Protein AF-A0AAE9LP99-F1 (afdb_monomer_lite)

Sequence (93 aa):
MTKEQTTVNNNADKLADDPTKVTTKLGVSYANNFDFNDDNYSFSGSYTLGQARKLNVQTNCDAREWKIGDSWLFPVGIVNFNFGKSEYTNGVN

Organism: NCBI:txid2943497

pLDDT: mean 70.4, std 15.66, range [36.47, 90.62]

Structure (mmCIF, N/CA/C/O backbone):
data_AF-A0AAE9LP99-F1
#
_entry.id   AF-A0AAE9LP99-F1
#
loop_
_atom_site.group_PDB
_atom_site.id
_atom_site.type_symbol
_atom_site.label_atom_id
_atom_site.label_alt_id
_atom_site.label_comp_id
_atom_site.label_asym_id
_atom_site.label_entity_id
_atom_site.label_seq_id
_atom_site.pdbx_PDB_ins_code
_atom_site.Cartn_x
_atom_site.Cartn_y
_atom_site.Cartn_z
_atom_site.occupancy
_atom_site.B_iso_or_equiv
_atom_site.auth_seq_id
_atom_site.auth_comp_id
_atom_site.auth_asym_id
_atom_site.auth_atom_id
_atom_site.pdbx_PDB_model_num
ATOM 1 N N . MET A 1 1 ? -38.730 7.454 18.497 1.00 39.03 1 MET A N 1
ATOM 2 C CA . MET A 1 1 ? -37.834 6.871 17.475 1.00 39.03 1 MET A CA 1
ATOM 3 C C . MET A 1 1 ? -36.513 7.617 17.556 1.00 39.03 1 MET A C 1
ATOM 5 O O . MET A 1 1 ? -36.406 8.722 17.039 1.00 39.03 1 MET A O 1
ATOM 9 N N . THR A 1 2 ? -35.573 7.088 18.334 1.00 36.47 2 THR A N 1
ATOM 10 C CA . THR A 1 2 ? -34.283 7.726 18.625 1.00 36.47 2 THR A CA 1
ATOM 11 C C . THR A 1 2 ? -33.368 7.503 17.427 1.00 36.47 2 THR A C 1
ATOM 13 O O . THR A 1 2 ? -33.062 6.362 17.099 1.00 36.47 2 THR A O 1
ATOM 16 N N . LYS A 1 3 ? -33.010 8.575 16.717 1.00 41.22 3 LYS A N 1
ATOM 17 C CA . LYS A 1 3 ? -32.064 8.503 15.600 1.00 41.22 3 LYS A CA 1
ATOM 18 C C . LYS A 1 3 ? -30.667 8.310 16.184 1.00 41.22 3 LYS A C 1
ATOM 20 O O . LYS A 1 3 ? -30.179 9.193 16.883 1.00 41.22 3 LYS A O 1
ATOM 25 N N . GLU A 1 4 ? -30.062 7.155 15.928 1.00 46.25 4 GLU A N 1
ATOM 26 C CA . GLU A 1 4 ? -28.663 6.880 16.251 1.00 46.25 4 GLU A CA 1
ATOM 27 C C . GLU A 1 4 ? -27.780 7.890 15.512 1.00 46.25 4 GLU A C 1
ATOM 29 O O . GLU A 1 4 ? -27.665 7.887 14.287 1.00 46.25 4 GLU A O 1
ATOM 34 N N . GLN A 1 5 ? -27.204 8.819 16.269 1.00 43.66 5 GLN A N 1
ATOM 35 C CA . GLN A 1 5 ? -26.256 9.800 15.772 1.00 43.66 5 GLN A CA 1
ATOM 36 C C . GLN A 1 5 ? -24.929 9.079 15.518 1.00 43.66 5 GLN A C 1
ATOM 38 O O . GLN A 1 5 ? -24.105 8.923 16.416 1.00 43.66 5 GLN A O 1
ATOM 43 N N . THR A 1 6 ? -24.729 8.595 14.292 1.00 47.28 6 THR A N 1
ATOM 44 C CA . THR A 1 6 ? -23.431 8.088 13.838 1.00 47.28 6 THR A CA 1
ATOM 45 C C . THR A 1 6 ? -22.464 9.266 13.744 1.00 47.28 6 THR A C 1
ATOM 47 O O . THR A 1 6 ? -22.389 9.953 12.727 1.00 47.28 6 THR A O 1
ATOM 50 N N . THR A 1 7 ? -21.747 9.546 14.830 1.00 46.16 7 THR A N 1
ATOM 51 C CA . THR A 1 7 ? -20.655 10.522 14.858 1.00 46.16 7 THR A CA 1
ATOM 52 C C . THR A 1 7 ? -19.528 10.005 13.967 1.00 46.16 7 THR A C 1
ATOM 54 O O . THR A 1 7 ? -18.679 9.222 14.390 1.00 46.16 7 THR A O 1
ATOM 57 N N . VAL A 1 8 ? -19.540 10.399 12.695 1.00 51.53 8 VAL A N 1
ATOM 58 C CA . VAL A 1 8 ? -18.416 10.184 11.784 1.00 51.53 8 VAL A CA 1
ATOM 59 C C . VAL A 1 8 ? -17.288 11.086 12.279 1.00 51.53 8 VAL A C 1
ATOM 61 O O . VAL A 1 8 ? -17.255 12.274 11.978 1.00 51.53 8 VAL A O 1
ATOM 64 N N . ASN A 1 9 ? -16.405 10.543 13.119 1.00 53.34 9 ASN A N 1
ATOM 65 C CA . ASN A 1 9 ? -15.221 11.249 13.604 1.00 53.34 9 ASN A CA 1
ATOM 66 C C . ASN A 1 9 ? -14.365 11.665 12.397 1.00 53.34 9 ASN A C 1
ATOM 68 O O . ASN A 1 9 ? -13.718 10.823 11.768 1.00 53.34 9 ASN A O 1
ATOM 72 N N . ASN A 1 10 ? -14.395 12.956 12.061 1.00 52.91 10 ASN A N 1
ATOM 73 C CA . ASN A 1 10 ? -13.629 13.536 10.967 1.00 52.91 10 ASN A CA 1
ATOM 74 C C . ASN A 1 10 ? -12.130 13.376 11.247 1.00 52.91 10 ASN A C 1
ATOM 76 O O . ASN A 1 10 ? -11.587 13.942 12.191 1.00 52.91 10 ASN A O 1
ATOM 80 N N . ASN A 1 11 ? -11.431 12.618 10.398 1.00 54.91 11 ASN A N 1
ATOM 81 C CA . ASN A 1 11 ? -9.980 12.418 10.510 1.00 54.91 11 ASN A CA 1
ATOM 82 C C . ASN A 1 11 ? -9.167 13.715 10.315 1.00 54.91 11 ASN A C 1
ATOM 84 O O . ASN A 1 11 ? -7.980 13.733 10.636 1.00 54.91 11 ASN A O 1
ATOM 88 N N . ALA A 1 12 ? -9.790 14.776 9.792 1.00 57.53 12 ALA A N 1
ATOM 89 C CA . ALA A 1 12 ? -9.172 16.086 9.597 1.00 57.53 12 ALA A CA 1
ATOM 90 C C . ALA A 1 12 ? -8.813 16.778 10.925 1.00 57.53 12 ALA A C 1
ATOM 92 O O . ALA A 1 12 ? -7.794 17.461 10.986 1.00 57.53 12 ALA A O 1
ATOM 93 N N . ASP A 1 13 ? -9.586 16.529 11.987 1.00 55.66 13 ASP A N 1
ATOM 94 C CA . ASP A 1 13 ? -9.424 17.189 13.291 1.00 55.66 13 ASP A CA 1
ATOM 95 C C . ASP A 1 13 ? -8.499 16.417 14.248 1.00 55.66 13 ASP A C 1
ATOM 97 O O . ASP A 1 13 ? -8.233 16.856 15.368 1.00 55.66 13 ASP A O 1
ATOM 101 N N . LYS A 1 14 ? -7.978 15.256 13.825 1.00 57.31 14 LYS A N 1
ATOM 102 C CA . LYS A 1 14 ? -7.028 14.478 14.628 1.00 57.31 14 LYS A CA 1
ATOM 103 C C . LYS A 1 14 ? -5.652 15.147 14.630 1.00 57.31 14 LYS A C 1
ATOM 105 O O . LYS A 1 14 ? -5.086 15.437 13.563 1.00 57.31 14 LYS A O 1
ATOM 110 N N . LEU A 1 15 ? -5.086 15.341 15.828 1.00 60.00 15 LEU A N 1
ATOM 111 C CA . LEU A 1 15 ? -3.728 15.863 16.008 1.00 60.00 15 LEU A CA 1
ATOM 112 C C . LEU A 1 15 ? -2.722 15.037 15.198 1.00 60.00 15 LEU A C 1
ATOM 114 O O . LEU A 1 15 ? -2.871 13.830 15.045 1.00 60.00 15 LEU A O 1
ATOM 118 N N . ALA A 1 16 ? -1.686 15.690 14.666 1.00 60.34 16 ALA A N 1
ATOM 119 C CA . ALA A 1 16 ? -0.656 15.023 13.864 1.00 60.34 16 ALA A CA 1
ATOM 120 C C . ALA A 1 16 ? 0.082 13.898 14.615 1.00 60.34 16 ALA A C 1
ATOM 122 O O . ALA A 1 16 ? 0.577 12.983 13.966 1.00 60.34 16 ALA A O 1
ATOM 123 N N . ASP A 1 17 ? 0.101 13.964 15.947 1.00 58.44 17 ASP A N 1
ATOM 124 C CA . ASP A 1 17 ? 0.738 12.995 16.844 1.00 58.44 17 ASP A CA 1
ATOM 125 C C . ASP A 1 17 ? -0.243 11.941 17.400 1.00 58.44 17 ASP A C 1
ATOM 127 O O . ASP A 1 17 ? 0.128 11.091 18.201 1.00 58.44 17 ASP A O 1
ATOM 131 N N . ASP A 1 18 ? -1.519 11.980 16.994 1.00 56.97 18 ASP A N 1
ATOM 132 C CA . ASP A 1 18 ? -2.490 10.960 17.391 1.00 56.97 18 ASP A CA 1
ATOM 133 C C . ASP A 1 18 ? -2.175 9.644 16.650 1.00 56.97 18 ASP A C 1
ATOM 135 O O . ASP A 1 18 ? -2.307 9.587 15.420 1.00 56.97 18 ASP A O 1
ATOM 139 N N . PRO A 1 19 ? -1.810 8.556 17.359 1.00 55.22 19 PRO A N 1
ATOM 140 C CA . PRO A 1 19 ? -1.494 7.268 16.742 1.00 55.22 19 PRO A CA 1
ATOM 141 C C . PRO A 1 19 ? -2.691 6.643 16.005 1.00 55.22 19 PRO A C 1
ATOM 143 O O . PRO A 1 19 ? -2.516 5.705 15.228 1.00 55.22 19 PRO A O 1
ATOM 146 N N . THR A 1 20 ? -3.908 7.164 16.202 1.00 62.88 20 THR A N 1
ATOM 147 C CA . THR A 1 20 ? -5.124 6.755 15.482 1.00 62.88 20 THR A CA 1
ATOM 148 C C . THR A 1 20 ? -5.413 7.604 14.235 1.00 62.88 20 THR A C 1
ATOM 150 O O . THR A 1 20 ? -6.479 7.466 13.614 1.00 62.88 20 THR A O 1
ATOM 153 N N . LYS A 1 21 ? -4.498 8.506 13.854 1.00 61.19 21 LYS A N 1
ATOM 154 C CA . LYS A 1 21 ? -4.635 9.352 12.669 1.00 61.19 21 LYS A CA 1
ATOM 155 C C . LYS A 1 21 ? -4.436 8.559 11.383 1.00 61.19 21 LYS A C 1
ATOM 157 O O . LYS A 1 21 ? -3.386 7.990 11.089 1.00 61.19 21 LYS A O 1
ATOM 162 N N . VAL A 1 22 ? -5.471 8.607 10.560 1.00 66.00 22 VAL A N 1
ATOM 163 C CA . VAL A 1 22 ? -5.529 7.992 9.238 1.00 66.00 22 VAL A CA 1
ATOM 164 C C . VAL A 1 22 ? -4.658 8.812 8.288 1.00 66.00 22 VAL A C 1
ATOM 166 O O . VAL A 1 22 ? -5.034 9.908 7.880 1.00 66.00 22 VAL A O 1
ATOM 169 N N . THR A 1 23 ? -3.472 8.295 7.967 1.00 65.75 23 THR A N 1
ATOM 170 C CA . THR A 1 23 ? -2.493 8.988 7.120 1.00 65.75 23 THR A CA 1
ATOM 171 C C . THR A 1 23 ? -2.352 8.288 5.773 1.00 65.75 23 THR A C 1
ATOM 173 O O . THR A 1 23 ? -2.252 7.061 5.698 1.00 65.75 23 THR A O 1
ATOM 176 N N . THR A 1 24 ? -2.325 9.085 4.706 1.00 75.69 24 THR A N 1
ATOM 177 C CA . THR A 1 24 ? -1.896 8.643 3.375 1.00 75.69 24 THR A CA 1
ATOM 178 C C . THR A 1 24 ? -0.393 8.843 3.263 1.00 75.69 24 THR A C 1
ATOM 180 O O . THR A 1 24 ? 0.103 9.916 3.597 1.00 75.69 24 THR A O 1
ATOM 183 N N . LYS A 1 25 ? 0.336 7.823 2.808 1.00 81.06 25 LYS A N 1
ATOM 184 C CA . LYS A 1 25 ? 1.790 7.883 2.616 1.00 81.06 25 LYS A CA 1
ATOM 185 C C . LYS A 1 25 ? 2.113 7.586 1.161 1.00 81.06 25 LYS A C 1
ATOM 187 O O . LYS A 1 25 ? 1.556 6.650 0.600 1.00 81.06 25 LYS A O 1
ATOM 192 N N . LEU A 1 26 ? 3.010 8.367 0.579 1.00 80.56 26 LEU A N 1
ATOM 193 C CA . LEU A 1 26 ? 3.601 8.121 -0.734 1.00 80.56 26 LEU A CA 1
ATOM 194 C C . LEU A 1 26 ? 5.116 8.068 -0.545 1.00 80.56 26 LEU A C 1
ATOM 196 O O . LEU A 1 26 ? 5.658 8.838 0.249 1.00 80.56 26 LEU A O 1
ATOM 200 N N . GLY A 1 27 ? 5.785 7.150 -1.232 1.00 80.19 27 GLY A N 1
ATOM 201 C CA . GLY A 1 27 ? 7.214 6.917 -1.083 1.00 80.19 27 GLY A CA 1
ATOM 202 C C . GLY A 1 27 ? 7.844 6.429 -2.377 1.00 80.19 27 GLY A C 1
ATOM 203 O O . GLY A 1 27 ? 7.258 5.636 -3.109 1.00 80.19 27 GLY A O 1
ATOM 204 N N . VAL A 1 28 ? 9.061 6.889 -2.634 1.00 79.81 28 VAL A N 1
ATOM 205 C CA . VAL A 1 28 ? 9.921 6.387 -3.708 1.00 79.81 28 VAL A CA 1
ATOM 206 C C . VAL A 1 28 ? 11.098 5.689 -3.044 1.00 79.81 28 VAL A C 1
ATOM 208 O O . VAL A 1 28 ? 11.593 6.146 -2.013 1.00 79.81 28 VAL A O 1
ATOM 211 N N . SER A 1 29 ? 11.528 4.560 -3.583 1.00 72.75 29 SER A N 1
ATOM 212 C CA . SER A 1 29 ? 12.670 3.815 -3.066 1.00 72.75 29 SER A CA 1
ATOM 213 C C . SER A 1 29 ? 13.542 3.365 -4.224 1.00 72.75 29 SER A C 1
ATOM 215 O O . SER A 1 29 ? 13.039 2.855 -5.220 1.00 72.75 29 SER A O 1
ATOM 217 N N . TYR A 1 30 ? 14.844 3.579 -4.085 1.00 69.44 30 TYR A N 1
ATOM 218 C CA . TYR A 1 30 ? 15.855 3.162 -5.046 1.00 69.44 30 TYR A CA 1
ATOM 219 C C . TYR A 1 30 ? 16.691 2.054 -4.418 1.00 69.44 30 TYR A C 1
ATOM 221 O O . TYR A 1 30 ? 17.195 2.226 -3.306 1.00 69.44 30 TYR A O 1
ATOM 229 N N . ALA A 1 31 ? 16.815 0.932 -5.115 1.00 66.81 31 ALA A N 1
ATOM 230 C CA . ALA A 1 31 ? 17.667 -0.172 -4.716 1.00 66.81 31 ALA A CA 1
ATOM 231 C C . ALA A 1 31 ? 18.709 -0.396 -5.812 1.00 66.81 31 ALA A C 1
ATOM 233 O O . ALA A 1 31 ? 18.363 -0.749 -6.935 1.00 66.81 31 ALA A O 1
ATOM 234 N N . ASN A 1 32 ? 19.979 -0.190 -5.464 1.00 55.91 32 ASN A N 1
ATOM 235 C CA . ASN A 1 32 ? 21.101 -0.627 -6.283 1.00 55.91 32 ASN A CA 1
ATOM 236 C C . ASN A 1 32 ? 21.591 -1.957 -5.704 1.00 55.91 32 ASN A C 1
ATOM 238 O O . ASN A 1 32 ? 22.176 -1.991 -4.617 1.00 55.91 32 ASN A O 1
ATOM 242 N N . ASN A 1 33 ? 21.282 -3.052 -6.394 1.00 56.53 33 ASN A N 1
ATOM 243 C CA . ASN A 1 33 ? 21.809 -4.359 -6.039 1.00 56.53 33 ASN A CA 1
ATOM 244 C C . ASN A 1 33 ? 23.179 -4.519 -6.707 1.00 56.53 33 ASN A C 1
ATOM 246 O O . ASN A 1 33 ? 23.273 -4.678 -7.915 1.00 56.53 33 ASN A O 1
ATOM 250 N N . PHE A 1 34 ? 24.250 -4.529 -5.912 1.00 50.22 34 PHE A N 1
ATOM 251 C CA . PHE A 1 34 ? 25.633 -4.657 -6.400 1.00 50.22 34 PHE A CA 1
ATOM 252 C C . PHE A 1 34 ? 25.958 -6.004 -7.083 1.00 50.22 34 PHE A C 1
ATOM 254 O O . PHE A 1 34 ? 27.048 -6.148 -7.630 1.00 50.22 34 PHE A O 1
ATOM 261 N N . ASP A 1 35 ? 25.046 -6.981 -7.042 1.00 52.38 35 ASP A N 1
ATOM 262 C CA . ASP A 1 35 ? 25.263 -8.359 -7.520 1.00 52.38 35 ASP A CA 1
ATOM 263 C C . ASP A 1 35 ? 24.646 -8.625 -8.910 1.00 52.38 35 ASP A C 1
ATOM 265 O O . ASP A 1 35 ? 25.074 -9.505 -9.650 1.00 52.38 35 ASP A O 1
ATOM 269 N N . PHE A 1 36 ? 23.675 -7.806 -9.320 1.00 50.16 36 PHE A N 1
ATOM 270 C CA . PHE A 1 36 ? 23.074 -7.829 -10.651 1.00 50.16 36 PHE A CA 1
ATOM 271 C C . PHE A 1 36 ? 22.866 -6.378 -11.049 1.00 50.16 36 PHE A C 1
ATOM 273 O O . PHE A 1 36 ? 22.121 -5.691 -10.367 1.00 50.16 36 PHE A O 1
ATOM 280 N N . ASN A 1 37 ? 23.553 -5.924 -12.099 1.00 49.66 37 ASN A N 1
ATOM 281 C CA . ASN A 1 37 ? 23.543 -4.566 -12.654 1.00 49.66 37 ASN A CA 1
ATOM 282 C C . ASN A 1 37 ? 22.125 -4.116 -13.080 1.00 49.66 37 ASN A C 1
ATOM 284 O O . ASN A 1 37 ? 21.824 -4.028 -14.269 1.00 49.66 37 ASN A O 1
ATOM 288 N N 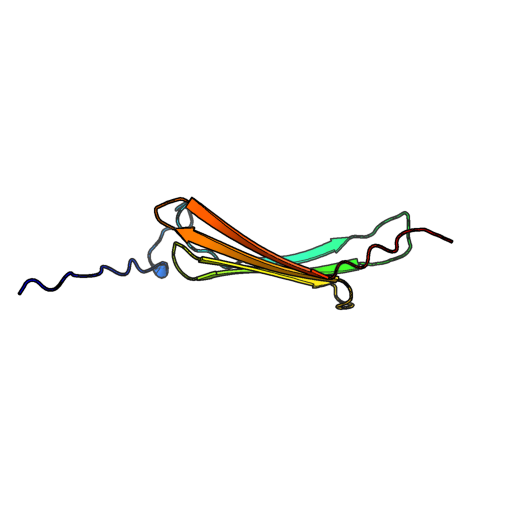. ASP A 1 38 ? 21.249 -3.927 -12.102 1.00 57.16 38 ASP A N 1
ATOM 289 C CA . ASP A 1 38 ? 19.819 -3.703 -12.234 1.00 57.16 38 ASP A CA 1
ATOM 290 C C . ASP A 1 38 ? 19.429 -2.574 -11.274 1.00 57.16 38 ASP A C 1
ATOM 292 O O . ASP A 1 38 ? 19.249 -2.762 -10.063 1.00 57.16 38 ASP A O 1
ATOM 296 N N . ASP A 1 39 ? 19.384 -1.366 -11.833 1.00 61.28 39 ASP A N 1
ATOM 297 C CA . ASP A 1 39 ? 18.973 -0.146 -11.151 1.00 61.28 39 ASP A CA 1
ATOM 298 C C . ASP A 1 39 ? 17.450 -0.181 -10.959 1.00 61.28 39 ASP A C 1
ATOM 300 O O . ASP A 1 39 ? 16.681 0.222 -11.831 1.00 61.28 39 ASP A O 1
ATOM 304 N N . ASN A 1 40 ? 16.988 -0.662 -9.802 1.00 66.06 40 ASN A N 1
ATOM 305 C CA . ASN A 1 40 ? 15.561 -0.819 -9.538 1.00 66.06 40 ASN A CA 1
ATOM 306 C C . ASN A 1 40 ? 14.989 0.388 -8.783 1.00 66.06 40 ASN A C 1
ATOM 308 O O . ASN A 1 40 ? 15.239 0.598 -7.589 1.00 66.06 40 ASN A O 1
ATOM 312 N N . TYR A 1 41 ? 14.153 1.167 -9.473 1.00 74.38 41 TYR A N 1
ATOM 313 C CA . TYR A 1 41 ? 13.333 2.212 -8.863 1.00 74.38 41 TYR A CA 1
ATOM 314 C C . TYR A 1 41 ? 11.949 1.660 -8.533 1.00 74.38 41 TYR A C 1
ATOM 316 O O . TYR A 1 41 ? 11.259 1.103 -9.378 1.00 74.38 41 TYR A O 1
ATOM 324 N N . SER A 1 42 ? 11.489 1.867 -7.304 1.00 78.00 42 SER A N 1
ATOM 325 C CA . SER A 1 42 ? 10.152 1.469 -6.874 1.00 78.00 42 SER A CA 1
ATOM 326 C C . SER A 1 42 ? 9.360 2.654 -6.345 1.00 78.00 42 SER A C 1
ATOM 328 O O . SER A 1 42 ? 9.858 3.513 -5.614 1.00 78.00 42 SER A O 1
ATOM 330 N N . PHE A 1 43 ? 8.091 2.694 -6.726 1.00 83.75 43 PHE A N 1
ATOM 331 C CA . PHE A 1 43 ?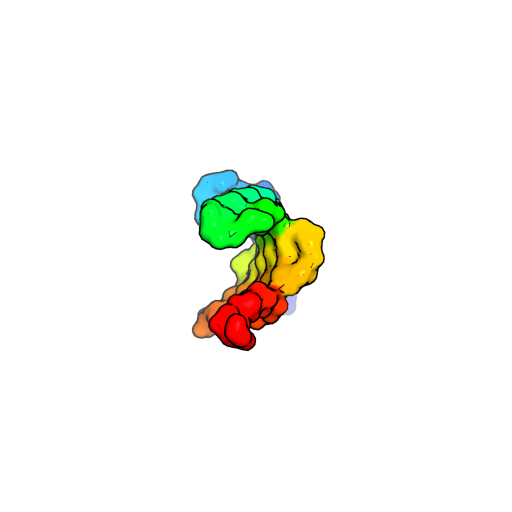 7.098 3.605 -6.197 1.00 83.75 43 PHE A CA 1
ATOM 332 C C . PHE A 1 43 ? 6.182 2.839 -5.249 1.00 83.75 43 PHE A C 1
ATOM 334 O O . PHE A 1 43 ? 5.718 1.742 -5.558 1.00 83.75 43 PHE A O 1
ATOM 341 N N . SER A 1 44 ? 5.901 3.419 -4.089 1.00 84.69 44 SER A N 1
ATOM 342 C CA . SER A 1 44 ? 5.002 2.854 -3.092 1.00 84.69 44 SER A CA 1
ATOM 343 C C . SER A 1 44 ? 4.025 3.906 -2.591 1.00 84.69 44 SER A C 1
ATOM 345 O O . SER A 1 44 ? 4.332 5.091 -2.471 1.00 84.69 44 SER A O 1
ATOM 347 N N . GLY A 1 45 ? 2.820 3.463 -2.282 1.00 84.44 45 GLY A N 1
ATOM 348 C CA . GLY A 1 45 ? 1.778 4.286 -1.712 1.00 84.44 45 GLY A CA 1
ATOM 349 C C . GLY A 1 45 ? 0.931 3.470 -0.756 1.00 84.44 45 GLY A C 1
ATOM 350 O O . GLY A 1 45 ? 0.682 2.287 -0.966 1.00 84.44 45 GLY A O 1
ATOM 351 N N . SER A 1 46 ? 0.460 4.106 0.305 1.00 83.50 46 SER A N 1
ATOM 352 C CA . SER A 1 46 ? -0.564 3.546 1.173 1.00 83.50 46 SER A CA 1
ATOM 353 C C . SER A 1 46 ? -1.646 4.582 1.402 1.00 83.50 46 SER A C 1
ATOM 355 O O . SER A 1 46 ? -1.352 5.697 1.839 1.00 83.50 46 SER A O 1
ATOM 357 N N . TYR A 1 47 ? -2.886 4.200 1.135 1.00 83.19 47 TYR A N 1
ATOM 358 C CA . TYR A 1 47 ? -4.060 5.032 1.309 1.00 83.19 47 TYR A CA 1
ATOM 359 C C . TYR A 1 47 ? -4.988 4.393 2.335 1.00 83.19 47 TYR A C 1
ATOM 361 O O . TYR A 1 47 ? -5.450 3.265 2.165 1.00 83.19 47 TYR A O 1
ATOM 369 N N . THR A 1 48 ? -5.252 5.113 3.419 1.00 80.19 48 THR A N 1
ATOM 370 C CA . THR A 1 48 ? -6.097 4.614 4.504 1.00 80.19 48 THR A CA 1
ATOM 371 C C . THR A 1 48 ? -7.499 5.208 4.346 1.00 80.19 48 THR A C 1
ATOM 373 O O . THR A 1 48 ? -7.680 6.423 4.398 1.00 80.19 48 THR A O 1
ATOM 376 N N . LEU A 1 49 ? -8.491 4.350 4.111 1.00 72.50 49 LEU A N 1
ATOM 377 C CA . LEU A 1 49 ? -9.894 4.699 3.880 1.00 72.50 49 LEU A CA 1
ATOM 378 C C . LEU A 1 49 ? -10.662 4.607 5.204 1.00 72.50 49 LEU A C 1
ATOM 380 O O . LEU A 1 49 ? -11.238 3.574 5.549 1.00 72.50 49 LEU A O 1
ATOM 384 N N . GLY A 1 50 ? -10.664 5.702 5.962 1.00 71.50 50 GLY A N 1
ATOM 385 C CA . GLY A 1 50 ? -11.286 5.744 7.286 1.00 71.50 50 GLY A CA 1
ATOM 386 C C . GLY A 1 50 ? -10.467 4.999 8.344 1.00 71.50 50 GLY A C 1
ATOM 387 O O . GLY A 1 50 ? -9.269 4.805 8.186 1.00 71.50 50 GLY A O 1
ATOM 388 N N . GLN A 1 51 ? -11.097 4.615 9.455 1.00 68.12 51 GLN A N 1
ATOM 389 C CA . GLN A 1 51 ? -10.382 4.028 10.603 1.00 68.12 51 GLN A CA 1
ATOM 390 C C . GLN A 1 51 ? -10.073 2.534 10.444 1.00 68.12 51 GLN A C 1
ATOM 392 O O . GLN A 1 51 ? -9.219 2.008 11.147 1.00 68.12 51 GLN A O 1
ATOM 397 N N . ALA A 1 52 ? -10.771 1.849 9.536 1.00 76.06 52 ALA A N 1
ATOM 398 C CA . ALA A 1 52 ? -10.801 0.391 9.497 1.00 76.06 52 ALA A CA 1
ATOM 399 C C . ALA A 1 52 ? -10.312 -0.219 8.179 1.00 76.06 52 ALA A C 1
ATOM 401 O O . ALA A 1 52 ? -10.350 -1.436 8.038 1.00 76.06 52 ALA A O 1
ATOM 402 N N . ARG A 1 53 ? -9.898 0.579 7.188 1.00 82.00 53 ARG A N 1
ATOM 403 C CA . ARG A 1 53 ? -9.500 0.059 5.871 1.00 82.00 53 ARG A CA 1
ATOM 404 C C . ARG A 1 53 ? -8.217 0.717 5.401 1.00 82.00 53 ARG A C 1
ATOM 406 O O . ARG A 1 53 ? -8.080 1.935 5.506 1.00 82.00 53 ARG A O 1
ATOM 413 N N . LYS A 1 54 ? -7.291 -0.067 4.859 1.00 87.56 54 LYS A N 1
ATOM 414 C CA . LYS A 1 54 ? -6.002 0.429 4.383 1.00 87.56 54 LYS A CA 1
ATOM 415 C C . LYS A 1 54 ? -5.568 -0.295 3.120 1.00 87.56 54 LYS A C 1
ATOM 417 O O . LYS A 1 54 ? -5.184 -1.455 3.179 1.00 87.56 54 LYS A O 1
ATOM 422 N N . LEU A 1 55 ? -5.496 0.454 2.029 1.00 87.50 55 LEU A N 1
ATOM 423 C CA . LEU A 1 55 ? -4.921 0.013 0.771 1.00 87.50 55 LEU A CA 1
ATOM 424 C C . LEU A 1 55 ? -3.426 0.349 0.727 1.00 87.50 55 LEU A C 1
ATOM 426 O O . LEU A 1 55 ? -2.993 1.413 1.166 1.00 87.50 55 LEU A O 1
ATOM 430 N N . ASN A 1 56 ? -2.631 -0.546 0.164 1.00 86.50 56 ASN A N 1
ATOM 431 C CA . ASN A 1 56 ? -1.205 -0.409 -0.075 1.00 86.50 56 ASN A CA 1
ATOM 432 C C . ASN A 1 56 ? -0.941 -0.823 -1.520 1.00 86.50 56 ASN A C 1
ATOM 434 O O . ASN A 1 56 ? -1.464 -1.830 -1.983 1.00 86.50 56 ASN A O 1
ATOM 438 N N . VAL A 1 57 ? -0.132 -0.055 -2.231 1.00 88.31 57 VAL A N 1
ATOM 439 C CA . VAL A 1 57 ? 0.268 -0.326 -3.608 1.00 88.31 57 VAL A CA 1
ATOM 440 C C . VAL A 1 57 ? 1.762 -0.080 -3.711 1.00 88.31 57 VAL A C 1
ATOM 442 O O . VAL A 1 57 ? 2.283 0.889 -3.168 1.00 88.31 57 VAL A O 1
ATOM 445 N N . GLN A 1 58 ? 2.455 -0.956 -4.413 1.00 86.19 58 GLN A N 1
ATOM 446 C CA . GLN A 1 58 ? 3.853 -0.821 -4.762 1.00 86.19 58 GLN A CA 1
ATOM 447 C C . GLN A 1 58 ? 4.030 -1.293 -6.200 1.00 86.19 58 GLN A C 1
ATOM 449 O O . GLN A 1 58 ? 3.451 -2.300 -6.596 1.00 86.19 58 GLN A O 1
ATOM 454 N N . THR A 1 59 ? 4.828 -0.577 -6.977 1.00 86.00 59 THR A N 1
ATOM 455 C CA . THR A 1 59 ? 5.212 -0.962 -8.335 1.00 86.00 59 THR A CA 1
ATOM 456 C C . THR A 1 59 ? 6.651 -0.557 -8.585 1.00 86.00 59 THR A C 1
ATOM 458 O O . THR A 1 59 ? 7.117 0.452 -8.060 1.00 86.00 59 THR A O 1
ATOM 461 N N . ASN A 1 60 ? 7.356 -1.334 -9.390 1.00 84.69 60 ASN A N 1
ATOM 462 C CA . ASN A 1 60 ? 8.641 -0.936 -9.946 1.00 84.69 60 ASN A CA 1
ATOM 463 C C . ASN A 1 60 ? 8.431 0.016 -11.150 1.00 84.69 60 ASN A C 1
ATOM 465 O O . ASN A 1 60 ? 7.337 0.027 -11.728 1.00 84.69 60 ASN A O 1
ATOM 469 N N . CYS A 1 61 ? 9.441 0.808 -11.522 1.00 79.19 61 CYS A N 1
ATOM 470 C CA . CYS A 1 61 ? 9.451 1.638 -12.731 1.00 79.19 61 CYS A CA 1
ATOM 471 C C . CYS A 1 61 ? 9.203 0.817 -14.000 1.00 79.19 61 CYS A C 1
ATOM 473 O O . CYS A 1 61 ? 8.484 1.270 -14.887 1.00 79.19 61 CYS A O 1
ATOM 475 N N . ASP A 1 62 ? 9.692 -0.420 -14.028 1.00 75.12 62 ASP A N 1
ATOM 476 C CA . ASP A 1 62 ? 9.537 -1.320 -15.171 1.00 75.12 62 ASP A CA 1
ATOM 477 C C . ASP A 1 62 ? 8.194 -2.064 -15.178 1.00 75.12 62 ASP A C 1
ATOM 479 O O . ASP A 1 62 ? 7.923 -2.858 -16.079 1.00 75.12 62 ASP A O 1
ATOM 483 N N . ALA A 1 63 ? 7.354 -1.857 -14.154 1.00 77.50 63 ALA A N 1
ATOM 484 C CA . ALA A 1 63 ? 6.057 -2.513 -13.941 1.00 77.50 63 ALA A CA 1
ATOM 485 C C . ALA A 1 6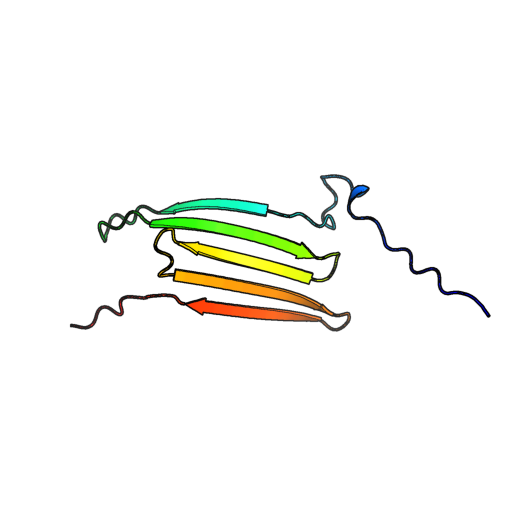3 ? 6.076 -4.061 -13.948 1.00 77.50 63 ALA A C 1
ATOM 487 O O . ALA A 1 63 ? 5.025 -4.701 -13.867 1.00 77.50 63 ALA A O 1
ATOM 488 N N . ARG A 1 64 ? 7.262 -4.679 -14.010 1.00 78.81 64 ARG A N 1
ATOM 489 C CA . ARG A 1 64 ? 7.458 -6.136 -13.957 1.00 78.81 64 ARG A CA 1
ATOM 490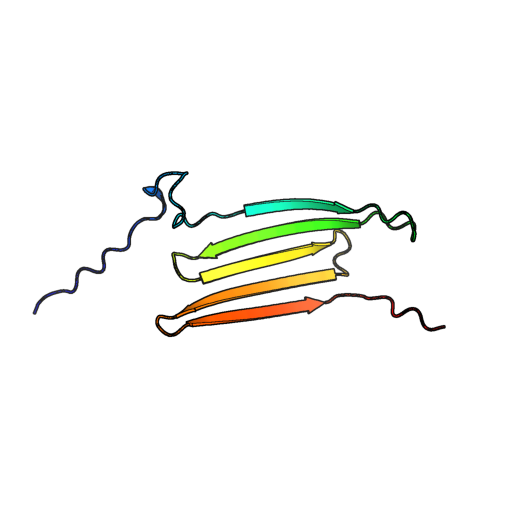 C C . ARG A 1 64 ? 7.058 -6.710 -12.610 1.00 78.81 64 ARG A C 1
ATOM 492 O O . ARG A 1 64 ? 6.450 -7.779 -12.543 1.00 78.81 64 ARG A O 1
ATOM 499 N N . GLU A 1 65 ? 7.342 -5.942 -11.565 1.00 83.25 65 GLU A N 1
ATOM 500 C CA . GLU A 1 65 ? 6.969 -6.255 -10.200 1.00 83.25 65 GLU A CA 1
ATOM 501 C C . GLU A 1 65 ? 5.994 -5.227 -9.652 1.00 83.25 65 GLU A C 1
ATOM 503 O O . GLU A 1 65 ? 6.233 -4.016 -9.697 1.00 83.25 65 GLU A O 1
ATOM 508 N N . TRP A 1 66 ? 4.898 -5.722 -9.095 1.00 86.75 66 TRP A N 1
ATOM 509 C CA . TRP A 1 66 ? 3.915 -4.894 -8.420 1.00 86.75 66 TRP A CA 1
ATOM 510 C C . TRP A 1 66 ? 3.212 -5.686 -7.328 1.00 86.75 66 TRP A C 1
ATOM 512 O O . TRP A 1 66 ? 3.034 -6.900 -7.421 1.00 86.75 66 TRP A O 1
ATOM 522 N N . LYS A 1 67 ? 2.816 -4.987 -6.268 1.00 87.81 67 LYS A N 1
ATOM 523 C CA . LYS A 1 67 ? 2.134 -5.541 -5.100 1.00 87.81 67 LYS A CA 1
ATOM 524 C C . LYS A 1 67 ? 1.013 -4.597 -4.695 1.00 87.81 67 LYS A C 1
ATOM 526 O O . LYS A 1 67 ? 1.232 -3.408 -4.503 1.00 87.81 67 LYS A O 1
ATOM 531 N N . ILE A 1 68 ? -0.188 -5.126 -4.551 1.00 88.88 68 ILE A N 1
ATOM 532 C CA . ILE A 1 68 ? -1.368 -4.439 -4.042 1.00 88.88 68 ILE A CA 1
ATOM 533 C C . ILE A 1 68 ? -1.831 -5.211 -2.808 1.00 88.88 68 ILE A C 1
ATOM 535 O O . ILE A 1 68 ? -2.128 -6.399 -2.883 1.00 88.88 68 ILE A O 1
ATOM 539 N N . GLY A 1 69 ? -1.886 -4.546 -1.662 1.00 87.81 69 GLY A N 1
ATOM 540 C CA . GLY A 1 69 ? -2.390 -5.111 -0.418 1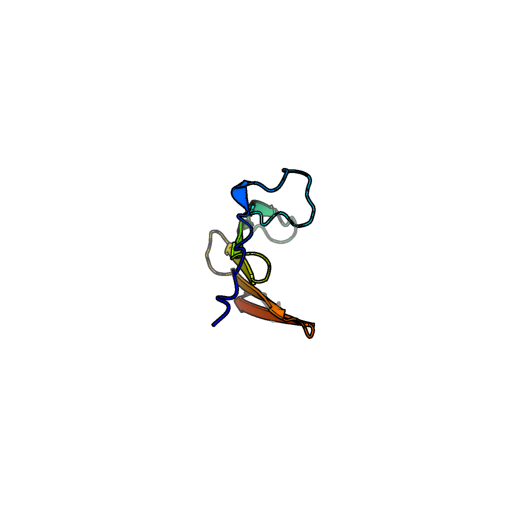.00 87.81 69 GLY A CA 1
ATOM 541 C C . GLY A 1 69 ? -3.544 -4.294 0.135 1.00 87.81 69 GLY A C 1
ATOM 542 O O . GLY A 1 69 ? -3.518 -3.073 0.062 1.00 87.81 69 GLY A O 1
ATOM 543 N N . ASP A 1 70 ? -4.533 -4.945 0.727 1.00 87.50 70 ASP A N 1
ATOM 544 C CA . ASP A 1 70 ? -5.607 -4.278 1.464 1.00 87.50 70 ASP A CA 1
ATOM 545 C C . ASP A 1 70 ? -5.709 -4.880 2.866 1.00 87.50 70 ASP A C 1
ATOM 547 O O . ASP A 1 70 ? -5.431 -6.060 3.070 1.00 87.50 70 ASP A O 1
ATOM 551 N N . SER A 1 71 ? -6.096 -4.072 3.840 1.00 85.06 71 SER A N 1
ATOM 552 C CA . SER A 1 71 ? -6.247 -4.482 5.232 1.00 85.06 71 SER A CA 1
ATOM 553 C C . SER A 1 71 ? -7.569 -3.954 5.758 1.00 85.06 71 SER A C 1
ATOM 555 O O . SER A 1 71 ? -7.781 -2.740 5.771 1.00 85.06 71 SER A O 1
ATOM 557 N N . TRP A 1 72 ? -8.442 -4.844 6.226 1.00 85.81 72 TRP A N 1
ATOM 558 C CA . TRP A 1 72 ? -9.717 -4.499 6.854 1.00 85.81 72 TRP A CA 1
ATOM 559 C C . TRP A 1 72 ? -9.732 -4.909 8.321 1.00 85.81 72 TRP A C 1
ATOM 561 O O . TRP A 1 72 ? -9.508 -6.068 8.662 1.00 85.81 72 TRP A O 1
ATOM 571 N N . LEU A 1 73 ? -10.027 -3.948 9.187 1.00 84.62 73 LEU A N 1
ATOM 572 C CA . LEU A 1 73 ? -10.227 -4.128 10.615 1.00 84.62 73 LEU A CA 1
ATOM 573 C C . LEU A 1 73 ? -11.717 -4.361 10.882 1.00 84.62 73 LEU A C 1
ATOM 575 O O . LEU A 1 73 ? -12.541 -3.461 10.733 1.00 84.62 73 LEU A O 1
ATOM 579 N N . PHE A 1 74 ? -12.052 -5.574 11.300 1.00 84.75 74 PHE A N 1
ATOM 580 C CA . PHE A 1 74 ? -13.362 -5.934 11.825 1.00 84.75 74 PHE A CA 1
ATOM 581 C C . PHE A 1 74 ? -13.326 -5.929 13.359 1.00 84.75 74 PHE A C 1
ATOM 583 O O . PHE A 1 74 ? -12.260 -6.106 13.950 1.00 84.75 74 PHE A O 1
ATOM 590 N N . PRO A 1 75 ? -14.483 -5.819 14.036 1.00 83.19 75 PRO A N 1
ATOM 591 C CA . PRO A 1 75 ? -14.551 -5.926 15.497 1.00 83.19 75 PRO A CA 1
ATOM 592 C C . PRO A 1 75 ? -13.969 -7.236 16.052 1.00 83.19 75 PRO A C 1
ATOM 594 O O . PRO A 1 75 ? -13.560 -7.297 17.204 1.00 83.19 75 PRO A O 1
ATOM 597 N N . VAL A 1 76 ? -13.939 -8.282 15.223 1.00 88.69 76 VAL A N 1
ATOM 598 C CA . VAL A 1 76 ? -13.470 -9.628 15.575 1.00 88.69 76 VAL A CA 1
ATOM 599 C C . VAL A 1 76 ? -12.018 -9.906 15.161 1.00 88.69 76 VAL A C 1
ATOM 601 O O . VAL A 1 76 ? -11.484 -10.950 15.52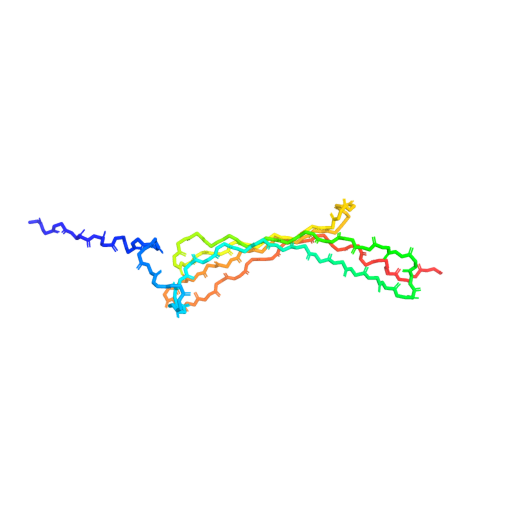0 1.00 88.69 76 VAL A O 1
ATOM 604 N N . GLY A 1 77 ? -11.367 -9.010 14.406 1.00 84.25 77 GLY A N 1
ATOM 605 C CA . GLY A 1 77 ? -9.998 -9.216 13.920 1.00 84.25 77 GLY A CA 1
ATOM 606 C C . GLY A 1 77 ? -9.663 -8.456 12.634 1.00 84.25 77 GLY A C 1
ATOM 607 O O . GLY A 1 77 ? -10.492 -7.737 12.084 1.00 84.25 77 GLY A O 1
ATOM 608 N N . ILE A 1 78 ? -8.433 -8.619 12.140 1.00 89.31 78 ILE A N 1
ATOM 609 C CA . ILE A 1 78 ? -7.940 -7.957 10.922 1.00 89.31 78 ILE A CA 1
ATOM 610 C C . ILE A 1 78 ? -7.823 -8.981 9.793 1.00 89.31 78 ILE A C 1
ATOM 612 O O . ILE A 1 78 ? -7.185 -10.018 9.959 1.00 89.31 78 ILE A O 1
ATOM 616 N N . VAL A 1 79 ? -8.384 -8.661 8.629 1.00 89.38 79 VAL A N 1
ATOM 617 C CA . VAL A 1 79 ? -8.223 -9.434 7.393 1.00 89.38 79 VAL A CA 1
ATOM 618 C C . VAL A 1 79 ? -7.288 -8.677 6.463 1.00 89.38 79 VAL A C 1
ATOM 620 O O . VAL A 1 79 ? -7.492 -7.491 6.214 1.00 89.38 79 VAL A O 1
ATOM 623 N N . ASN A 1 80 ? -6.270 -9.361 5.942 1.00 88.81 80 ASN A N 1
ATOM 624 C CA . ASN A 1 80 ? -5.317 -8.792 4.997 1.00 88.81 80 ASN A CA 1
ATOM 625 C C . ASN A 1 80 ? -5.402 -9.536 3.665 1.00 88.81 80 ASN A C 1
ATOM 627 O O . ASN A 1 80 ? -5.306 -10.760 3.627 1.00 88.81 80 ASN A O 1
ATOM 631 N N . PHE A 1 81 ? -5.536 -8.783 2.584 1.00 90.56 81 PHE A N 1
ATOM 632 C CA . PHE A 1 81 ? -5.427 -9.260 1.217 1.00 90.56 81 PHE A CA 1
ATOM 633 C C . PHE A 1 81 ? -4.090 -8.798 0.651 1.00 90.56 81 PHE A C 1
ATOM 635 O O . PHE A 1 81 ? -3.671 -7.665 0.884 1.00 90.56 81 PHE A O 1
ATOM 642 N N . ASN A 1 82 ? -3.412 -9.664 -0.093 1.00 89.44 82 ASN A N 1
ATOM 643 C CA . ASN A 1 82 ? -2.181 -9.316 -0.788 1.00 89.44 82 ASN A CA 1
ATOM 644 C C . ASN A 1 82 ? -2.173 -9.992 -2.155 1.00 89.44 82 ASN A C 1
ATOM 646 O O . ASN A 1 82 ? -2.288 -11.211 -2.254 1.00 89.44 82 ASN A O 1
ATOM 650 N N . PHE A 1 83 ? -2.049 -9.179 -3.192 1.00 90.62 83 PHE A N 1
ATOM 651 C CA . PHE A 1 83 ? -1.897 -9.601 -4.570 1.00 90.62 83 PHE A CA 1
ATOM 652 C C . PHE A 1 83 ? -0.618 -8.993 -5.104 1.00 90.62 83 PHE A C 1
ATOM 654 O O . PHE A 1 83 ? -0.325 -7.829 -4.848 1.00 90.62 83 PHE A O 1
ATOM 661 N N . GLY A 1 84 ? 0.140 -9.744 -5.880 1.00 86.00 84 GLY A N 1
ATOM 662 C CA . GLY A 1 84 ? 1.301 -9.172 -6.524 1.00 86.00 84 GLY A CA 1
ATOM 663 C C . GLY A 1 84 ? 1.915 -10.110 -7.530 1.00 86.00 84 GLY A C 1
ATOM 664 O O . GLY A 1 84 ? 1.812 -11.331 -7.412 1.00 86.00 84 GLY A O 1
ATOM 665 N N . LYS A 1 85 ? 2.563 -9.506 -8.516 1.00 84.00 85 LYS A N 1
ATOM 666 C CA . LYS A 1 85 ? 3.477 -10.183 -9.418 1.00 84.00 85 LYS A CA 1
ATOM 667 C C . LYS A 1 85 ? 4.887 -9.837 -8.954 1.00 84.00 85 LYS A C 1
ATOM 669 O O . LYS A 1 85 ? 5.217 -8.661 -8.829 1.00 84.00 85 LYS A O 1
ATOM 674 N N . SER A 1 86 ? 5.687 -10.857 -8.678 1.00 78.06 86 SER A N 1
ATOM 675 C CA . SER A 1 86 ? 7.125 -10.716 -8.457 1.00 78.06 86 SER A CA 1
ATOM 676 C C . SER A 1 86 ? 7.803 -11.621 -9.467 1.00 78.06 86 SER A C 1
ATOM 678 O O . SER A 1 86 ? 7.507 -12.817 -9.518 1.00 78.06 86 SER A O 1
ATOM 680 N N . GLU A 1 87 ? 8.663 -11.049 -10.294 1.00 66.31 87 GLU A N 1
ATOM 681 C CA . GLU A 1 87 ? 9.535 -11.824 -11.163 1.00 66.31 87 GLU A CA 1
ATOM 682 C C . GLU A 1 87 ? 10.801 -12.111 -10.368 1.00 66.31 87 GLU A C 1
ATOM 684 O O . GLU A 1 87 ? 11.828 -11.461 -10.517 1.00 66.31 87 GLU A O 1
ATOM 689 N N . TYR A 1 88 ? 10.732 -13.134 -9.517 1.00 58.50 88 TYR A N 1
ATOM 690 C CA . TYR A 1 88 ? 11.958 -13.814 -9.141 1.00 58.50 88 TYR A CA 1
ATOM 691 C C . TYR A 1 88 ? 12.417 -14.557 -10.390 1.00 58.50 88 TYR A C 1
ATOM 693 O O . TYR A 1 88 ? 11.816 -15.570 -10.758 1.00 58.50 88 TYR A O 1
ATOM 701 N N . THR A 1 89 ? 13.456 -14.049 -11.058 1.00 53.56 89 THR A N 1
ATOM 702 C CA . THR A 1 89 ? 14.279 -14.880 -11.940 1.00 53.56 89 THR A CA 1
ATOM 703 C C . THR A 1 89 ? 14.787 -16.021 -11.073 1.00 53.56 89 THR A C 1
ATOM 705 O O . THR A 1 89 ? 15.767 -15.898 -10.344 1.00 53.56 89 THR A O 1
ATOM 708 N N . ASN A 1 90 ? 14.033 -17.115 -11.068 1.00 51.25 90 ASN A N 1
ATOM 709 C CA . ASN A 1 90 ? 14.433 -18.359 -10.456 1.00 51.25 90 ASN A CA 1
ATOM 710 C C . ASN A 1 90 ? 15.658 -18.787 -11.263 1.00 51.25 90 ASN A C 1
ATOM 712 O O . ASN A 1 90 ? 15.521 -19.131 -12.437 1.00 51.25 90 ASN A O 1
ATOM 716 N N . GLY A 1 91 ? 16.846 -18.626 -10.679 1.00 52.12 91 GLY A N 1
ATOM 717 C CA . GLY A 1 91 ? 18.130 -18.894 -11.317 1.00 52.12 91 GLY A CA 1
ATOM 718 C C . GLY A 1 91 ? 18.296 -20.377 -11.627 1.00 52.12 91 GLY A C 1
ATOM 719 O O . GLY A 1 91 ? 18.999 -21.085 -10.914 1.00 52.12 91 GLY A O 1
ATOM 720 N N . VAL A 1 92 ? 17.624 -20.849 -12.675 1.00 47.12 92 VAL A N 1
ATOM 721 C CA . VAL A 1 92 ? 17.768 -22.202 -13.203 1.00 47.12 92 VAL A CA 1
ATOM 722 C C . VAL A 1 92 ? 17.864 -22.131 -14.724 1.00 47.12 92 VAL A C 1
ATOM 724 O O . VAL A 1 92 ? 16.867 -22.244 -15.437 1.00 47.12 92 VAL A O 1
ATOM 727 N N . ASN A 1 93 ? 19.089 -21.928 -15.204 1.00 38.16 93 ASN A N 1
ATOM 728 C CA . ASN A 1 93 ? 19.679 -22.743 -16.267 1.00 38.16 93 ASN A CA 1
ATOM 729 C C . ASN A 1 93 ? 21.203 -22.674 -16.167 1.00 38.16 93 ASN A C 1
ATOM 731 O O . ASN A 1 93 ? 21.726 -21.538 -16.204 1.00 38.16 93 ASN A O 1
#

Secondary structure (DSSP, 8-state):
----------GGGS-TT-TT----EEEEEEEEETTTTEEEEEEEEEEE-SSSEEEEEEEETTSSSEEEEEEEEETTEEEEEEEEE--------

Foldseek 3Di:
DDPPPPPQPPLVPDDPPPPQRQDKDKDKDWDCDPVDRDTWIKIKIKGADGRFKIWIKMAIPVRQKIKIKMWGDDPVGIDIDIDMHDPPPPPDD

Radius of gyration: 19.02 Å; chains: 1; bounding box: 64×40×35 Å